Protein AF-A0A534AZS1-F1 (afdb_monomer_lite)

Sequence (103 aa):
MKNRDALLTLLVAGLLAGTAGAEPGHSFNQLSAAEQQATRAAVPRHARAKPARARRVLVFYRTEGYVHASIPFGNEALRRLGEVTGAYSADTSEDLDALSPGY

Foldseek 3Di:
DDDDDPPDDPDDPDDPPPPPDQDWDDDADADDPVLLVVLLVPADQADPDDAPDEAEEEAEDEDRPDDDNCVNVVQSNVQSNCVRHVNYHYDYDPDPCVVDPPD

Structure (mmCIF, N/CA/C/O backbone):
data_AF-A0A534AZS1-F1
#
_entry.id   AF-A0A534AZS1-F1
#
loop_
_atom_site.group_PDB
_atom_site.id
_atom_site.type_symbol
_atom_site.label_atom_id
_atom_site.label_alt_id
_atom_site.label_comp_id
_atom_site.label_asym_id
_atom_site.label_entity_id
_atom_site.label_seq_id
_atom_site.pdbx_PDB_ins_code
_atom_site.Cartn_x
_atom_site.Cartn_y
_atom_site.Cartn_z
_atom_site.occupancy
_atom_site.B_iso_or_equiv
_atom_site.auth_seq_id
_atom_site.auth_comp_id
_atom_site.auth_asym_id
_atom_site.auth_atom_id
_atom_site.pdbx_PDB_model_num
ATOM 1 N N . MET A 1 1 ? 49.862 -28.509 -47.812 1.00 42.31 1 MET A N 1
ATOM 2 C CA . MET A 1 1 ? 48.455 -28.431 -48.265 1.00 42.31 1 MET A CA 1
ATOM 3 C C . MET A 1 1 ? 47.588 -28.416 -47.015 1.00 42.31 1 MET A C 1
ATOM 5 O O . MET A 1 1 ? 47.532 -29.428 -46.335 1.00 42.31 1 MET A O 1
ATOM 9 N N . LYS A 1 2 ? 47.080 -27.249 -46.605 1.00 49.88 2 LYS A N 1
ATOM 10 C CA . LYS A 1 2 ? 46.554 -27.000 -45.252 1.00 49.88 2 LYS A CA 1
ATOM 11 C C . LYS A 1 2 ? 45.339 -26.083 -45.353 1.00 49.88 2 LYS A C 1
ATOM 13 O O . LYS A 1 2 ? 45.530 -24.881 -45.222 1.00 49.88 2 LYS A O 1
ATOM 18 N N . ASN A 1 3 ? 44.156 -26.624 -45.676 1.00 58.66 3 ASN A N 1
ATOM 19 C CA . ASN A 1 3 ? 42.881 -25.880 -45.765 1.00 58.66 3 ASN A CA 1
ATOM 20 C C . ASN A 1 3 ? 41.762 -26.680 -46.466 1.00 58.66 3 ASN A C 1
ATOM 22 O O . ASN A 1 3 ? 41.572 -26.503 -47.666 1.00 58.66 3 ASN A O 1
ATOM 26 N N . ARG A 1 4 ? 40.983 -27.509 -45.744 1.00 55.75 4 ARG A N 1
ATOM 27 C CA . ARG A 1 4 ? 39.659 -27.977 -46.232 1.00 55.75 4 ARG A CA 1
ATOM 28 C C . ARG A 1 4 ? 38.547 -28.110 -45.175 1.00 55.75 4 ARG A C 1
ATOM 30 O O . ARG A 1 4 ? 37.406 -28.292 -45.573 1.00 55.75 4 ARG A O 1
ATOM 37 N N . ASP A 1 5 ? 38.814 -27.923 -43.881 1.00 50.16 5 ASP A N 1
ATOM 38 C CA . ASP A 1 5 ? 37.826 -28.302 -42.847 1.00 50.16 5 ASP A CA 1
ATOM 39 C C . ASP A 1 5 ? 36.973 -27.144 -42.292 1.00 50.16 5 ASP A C 1
ATOM 41 O O . ASP A 1 5 ? 36.207 -27.329 -41.353 1.00 50.16 5 ASP A O 1
ATOM 45 N N . ALA A 1 6 ? 37.060 -25.940 -42.861 1.00 49.44 6 ALA A N 1
ATOM 46 C CA . ALA A 1 6 ? 36.370 -24.753 -42.338 1.00 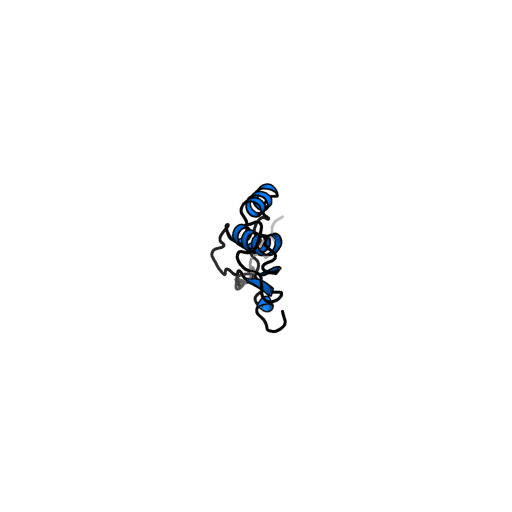49.44 6 ALA A CA 1
ATOM 47 C C . ALA A 1 6 ? 35.065 -24.409 -43.083 1.00 49.44 6 ALA A C 1
ATOM 49 O O . ALA A 1 6 ? 34.741 -23.235 -43.245 1.00 49.44 6 ALA A O 1
ATOM 50 N N . LEU A 1 7 ? 34.332 -25.406 -43.585 1.00 45.78 7 LEU A N 1
ATOM 51 C CA . LEU A 1 7 ? 33.140 -25.160 -44.402 1.00 45.78 7 LEU A CA 1
ATOM 52 C C . LEU A 1 7 ? 31.986 -26.117 -44.078 1.00 45.78 7 LEU A C 1
ATOM 54 O O . LEU A 1 7 ? 31.475 -26.760 -44.984 1.00 45.78 7 LEU A O 1
ATOM 58 N N . LEU A 1 8 ? 31.584 -26.261 -42.808 1.00 45.31 8 LEU A N 1
ATOM 59 C CA . LEU A 1 8 ? 30.370 -27.034 -42.479 1.00 45.31 8 LEU A CA 1
ATOM 60 C C . LEU A 1 8 ? 29.735 -26.746 -41.103 1.00 45.31 8 LEU A C 1
ATOM 62 O O . LEU A 1 8 ? 29.069 -27.606 -40.537 1.00 45.31 8 LEU A O 1
ATOM 66 N N . THR A 1 9 ? 29.868 -25.525 -40.576 1.00 45.56 9 THR A N 1
ATOM 67 C CA . THR A 1 9 ? 29.269 -25.146 -39.274 1.00 45.56 9 THR A CA 1
ATOM 68 C C . THR A 1 9 ? 28.426 -23.874 -39.351 1.00 45.56 9 THR A C 1
ATOM 70 O O . THR A 1 9 ? 28.476 -23.023 -38.470 1.00 45.56 9 THR A O 1
ATOM 73 N N . LEU A 1 10 ? 27.642 -23.712 -40.419 1.00 47.00 10 LEU A N 1
ATOM 74 C CA . LEU A 1 10 ? 26.768 -22.549 -40.565 1.00 47.00 10 LEU A CA 1
ATOM 75 C C . LEU A 1 10 ? 25.432 -22.925 -41.214 1.00 47.00 10 LEU A C 1
ATOM 77 O O . LEU A 1 10 ? 25.214 -22.541 -42.355 1.00 47.00 10 LEU A O 1
ATOM 81 N N . LEU A 1 11 ? 24.541 -23.676 -40.542 1.00 50.25 11 LEU A N 1
ATOM 82 C CA . LEU A 1 11 ? 23.141 -23.715 -41.015 1.00 50.25 11 LEU A CA 1
ATOM 83 C C . LEU A 1 11 ? 22.007 -24.155 -40.066 1.00 50.25 11 LEU A C 1
ATOM 85 O O . LEU A 1 11 ? 20.930 -24.455 -40.566 1.00 50.25 11 LEU A O 1
ATOM 89 N N . VAL A 1 12 ? 22.135 -24.167 -38.734 1.00 50.69 12 VAL A N 1
ATOM 90 C CA . VAL A 1 12 ? 20.942 -24.424 -37.886 1.00 50.69 12 VAL A CA 1
ATOM 91 C C . VAL A 1 12 ? 20.938 -23.551 -36.629 1.00 50.69 12 VAL A C 1
ATOM 93 O O . VAL A 1 12 ? 21.023 -24.040 -35.509 1.00 50.69 12 VAL A O 1
ATOM 96 N N . ALA A 1 13 ? 20.834 -22.232 -36.804 1.00 51.06 13 ALA A N 1
ATOM 97 C CA . ALA A 1 13 ? 20.332 -21.354 -35.745 1.00 51.06 13 ALA A CA 1
ATOM 98 C C . ALA A 1 13 ? 18.811 -21.275 -35.918 1.00 51.06 13 ALA A C 1
ATOM 100 O O . ALA A 1 13 ? 18.284 -20.423 -36.631 1.00 51.06 13 ALA A O 1
ATOM 101 N N . GLY A 1 14 ? 18.138 -22.287 -35.373 1.00 46.47 14 GLY A N 1
ATOM 102 C CA . GLY A 1 14 ? 16.702 -22.475 -35.481 1.00 46.47 14 GLY A CA 1
ATOM 103 C C . GLY A 1 14 ? 15.907 -21.303 -34.914 1.00 46.47 14 GLY A C 1
ATOM 104 O O . GLY A 1 14 ? 16.257 -20.716 -33.891 1.00 46.47 14 GLY A O 1
ATOM 105 N N . LEU A 1 15 ? 14.804 -21.024 -35.606 1.00 52.84 15 LEU A N 1
ATOM 106 C CA . LEU A 1 15 ? 13.603 -20.368 -35.108 1.00 52.84 15 LEU A CA 1
ATOM 107 C C . LEU A 1 15 ? 13.297 -20.785 -33.659 1.00 52.84 15 LEU A C 1
ATOM 109 O O . LEU A 1 15 ? 12.647 -21.796 -33.412 1.00 52.84 15 LEU A O 1
ATOM 113 N N . LEU A 1 16 ? 13.714 -19.961 -32.711 1.00 49.50 16 LEU A N 1
ATOM 114 C CA . LEU A 1 16 ? 13.094 -19.838 -31.399 1.00 49.50 16 LEU A CA 1
ATOM 115 C C . LEU A 1 16 ? 12.916 -18.341 -31.149 1.00 49.50 16 LEU A C 1
ATOM 117 O O . LEU A 1 16 ? 13.531 -17.752 -30.265 1.00 49.50 16 LEU A O 1
ATOM 121 N N . ALA A 1 17 ? 12.064 -17.711 -31.963 1.00 52.44 17 ALA A N 1
ATOM 122 C CA . ALA A 1 17 ? 11.340 -16.534 -31.506 1.00 52.44 17 ALA A CA 1
ATOM 123 C C . ALA A 1 17 ? 10.394 -17.036 -30.410 1.00 52.44 17 ALA A C 1
ATOM 125 O O . ALA A 1 17 ? 9.245 -17.388 -30.671 1.00 52.44 17 ALA A O 1
ATOM 126 N N . GLY A 1 18 ? 10.946 -17.199 -29.206 1.00 47.22 18 GLY A N 1
ATOM 127 C CA . GLY A 1 18 ? 10.170 -17.499 -28.022 1.00 47.22 18 GLY A CA 1
ATOM 128 C C . GLY A 1 18 ? 9.064 -16.463 -27.932 1.00 47.22 18 GLY A C 1
ATOM 129 O O . GLY A 1 18 ? 9.311 -15.263 -28.051 1.00 47.22 18 GLY A O 1
ATOM 130 N N . THR A 1 19 ? 7.835 -16.934 -27.768 1.00 49.91 19 THR A N 1
ATOM 131 C CA . THR A 1 19 ? 6.753 -16.112 -27.252 1.00 49.91 19 THR A CA 1
ATOM 132 C C . THR A 1 19 ? 7.245 -15.547 -25.926 1.00 49.91 19 THR A C 1
ATOM 134 O O . THR A 1 19 ? 7.255 -16.258 -24.923 1.00 49.91 19 THR A O 1
ATOM 137 N N . ALA A 1 20 ? 7.724 -14.305 -25.924 1.00 45.28 20 ALA A N 1
ATOM 138 C CA . ALA A 1 20 ? 7.939 -13.571 -24.694 1.00 45.28 20 ALA A CA 1
ATOM 139 C C . ALA A 1 20 ? 6.546 -13.325 -24.107 1.00 45.28 20 ALA A C 1
ATOM 141 O O . ALA A 1 20 ? 5.895 -12.326 -24.406 1.00 45.28 20 ALA A O 1
ATOM 142 N N . GLY A 1 21 ? 6.044 -14.299 -23.345 1.00 50.44 21 GLY A N 1
ATOM 143 C CA . GLY A 1 21 ? 5.040 -14.006 -22.339 1.00 50.44 21 GLY A CA 1
ATOM 144 C C . GLY A 1 21 ? 5.636 -12.931 -21.439 1.00 50.44 21 GLY A C 1
ATOM 145 O O . GLY A 1 21 ? 6.822 -12.985 -21.119 1.00 50.44 21 GLY A O 1
ATOM 146 N N . ALA A 1 22 ? 4.857 -11.906 -21.107 1.00 45.59 22 ALA A N 1
ATOM 147 C CA . ALA A 1 22 ? 5.277 -10.950 -20.098 1.00 45.59 22 ALA A CA 1
ATOM 148 C C . ALA A 1 22 ? 5.516 -11.734 -18.801 1.00 45.59 22 ALA A C 1
ATOM 150 O O . ALA A 1 22 ? 4.561 -12.240 -18.214 1.00 45.59 22 ALA A O 1
ATOM 151 N N . GLU A 1 23 ? 6.779 -11.894 -18.405 1.00 52.34 23 GLU A N 1
ATOM 152 C CA . GLU A 1 23 ? 7.138 -12.552 -17.151 1.00 52.34 23 GLU A CA 1
ATOM 153 C C . GLU A 1 23 ? 6.486 -11.764 -15.998 1.00 52.34 23 GLU A C 1
ATOM 155 O O . GLU A 1 23 ? 6.748 -10.563 -15.856 1.00 52.34 23 GLU A O 1
ATOM 160 N N . PRO A 1 24 ? 5.599 -12.382 -15.197 1.00 59.09 24 PRO A N 1
ATOM 161 C CA . PRO A 1 24 ? 5.116 -11.772 -13.968 1.00 59.09 24 PRO A CA 1
ATOM 162 C C . PRO A 1 24 ? 6.294 -11.606 -13.004 1.00 59.09 24 PRO A C 1
ATOM 164 O O . PRO A 1 24 ? 7.078 -12.536 -12.828 1.00 59.09 24 PRO A O 1
ATOM 167 N N . GLY A 1 25 ? 6.406 -10.444 -12.363 1.00 61.22 25 GLY A N 1
ATOM 168 C CA . GLY A 1 25 ? 7.446 -10.191 -11.368 1.00 61.22 25 GLY A CA 1
ATOM 169 C C . GLY A 1 25 ? 8.189 -8.892 -11.626 1.00 61.22 25 GLY A C 1
ATOM 170 O O . GLY A 1 25 ? 9.245 -8.886 -12.261 1.00 61.22 25 GLY A O 1
ATOM 171 N N . HIS A 1 26 ? 7.668 -7.776 -11.117 1.00 69.06 26 HIS A N 1
ATOM 172 C CA . HIS A 1 26 ? 8.408 -6.517 -11.160 1.00 69.06 26 HIS A CA 1
ATOM 173 C C . HIS A 1 26 ? 9.257 -6.385 -9.906 1.00 69.06 26 HIS A C 1
ATOM 175 O O . HIS A 1 26 ? 8.775 -6.049 -8.826 1.00 69.06 26 HIS A O 1
ATOM 181 N N . SER A 1 27 ? 10.562 -6.608 -10.057 1.00 68.75 27 SER A N 1
ATOM 182 C CA . SER A 1 27 ? 11.514 -6.319 -8.989 1.00 68.75 27 SER A CA 1
ATOM 183 C C . SER A 1 27 ? 11.771 -4.815 -8.923 1.00 68.75 27 SER A C 1
ATOM 185 O O . SER A 1 27 ? 12.561 -4.266 -9.691 1.00 68.75 27 SER A O 1
ATOM 187 N N . PHE A 1 28 ? 11.120 -4.136 -7.983 1.00 81.81 28 PHE A N 1
ATOM 188 C CA . PHE A 1 28 ? 11.481 -2.768 -7.617 1.00 81.81 28 PHE A CA 1
ATOM 189 C C . PHE A 1 28 ? 12.690 -2.772 -6.683 1.00 81.81 28 PHE A C 1
ATOM 191 O O . PHE A 1 28 ? 12.866 -3.686 -5.875 1.00 81.81 28 PHE A O 1
ATOM 198 N N . ASN A 1 29 ? 13.485 -1.702 -6.726 1.00 84.19 29 ASN A N 1
ATOM 199 C CA . ASN A 1 29 ? 14.439 -1.447 -5.653 1.00 84.19 29 ASN A CA 1
ATOM 200 C C . ASN A 1 29 ? 13.679 -1.321 -4.329 1.00 84.19 29 ASN A C 1
ATOM 202 O O . ASN A 1 29 ? 12.644 -0.652 -4.251 1.00 84.19 29 ASN A O 1
ATOM 206 N N . GLN A 1 30 ? 14.207 -1.950 -3.282 1.00 85.75 30 GLN A N 1
ATOM 207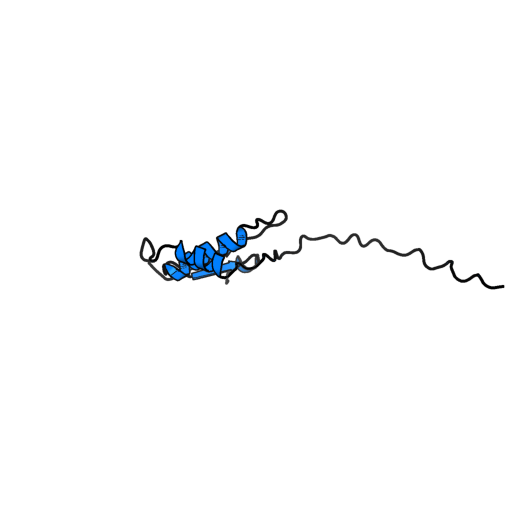 C CA . GLN A 1 30 ? 13.673 -1.750 -1.944 1.00 85.75 30 GLN A CA 1
ATOM 208 C C . GLN A 1 30 ? 13.869 -0.294 -1.523 1.00 85.75 30 GLN A C 1
ATOM 210 O O . GLN A 1 30 ? 14.909 0.308 -1.798 1.00 85.75 30 GLN A O 1
ATOM 215 N N . LEU A 1 31 ? 12.874 0.253 -0.823 1.00 94.69 31 LEU A N 1
ATOM 216 C CA . LEU A 1 31 ? 12.994 1.575 -0.222 1.00 94.69 31 LEU A CA 1
ATOM 217 C C . LEU A 1 31 ? 14.144 1.584 0.782 1.00 94.69 31 LEU A C 1
ATOM 219 O O . LEU A 1 31 ? 14.248 0.694 1.635 1.00 94.69 31 LEU A O 1
ATOM 223 N N . SER A 1 32 ? 14.961 2.627 0.727 1.00 97.19 32 SER A N 1
ATOM 224 C CA . SER A 1 32 ? 15.987 2.894 1.727 1.00 97.19 32 SER A CA 1
ATOM 225 C C . SER A 1 32 ? 15.375 3.057 3.122 1.00 97.19 32 SER A C 1
ATOM 227 O O . SER A 1 32 ? 14.201 3.398 3.291 1.00 97.19 32 SER A O 1
ATOM 229 N N . ALA A 1 33 ? 16.194 2.875 4.161 1.00 97.19 33 ALA A N 1
ATOM 230 C CA . ALA A 1 33 ? 15.758 3.107 5.538 1.00 97.19 33 ALA A CA 1
ATOM 231 C C . ALA A 1 33 ? 15.248 4.546 5.754 1.00 97.19 33 ALA A C 1
ATOM 233 O O . ALA A 1 33 ? 14.298 4.757 6.505 1.00 97.19 33 ALA A O 1
ATOM 234 N N . ALA A 1 34 ? 15.846 5.526 5.066 1.00 98.06 34 ALA A N 1
ATOM 235 C CA . ALA A 1 34 ? 15.421 6.920 5.124 1.00 98.06 34 ALA A CA 1
ATOM 236 C C . ALA A 1 34 ? 14.020 7.119 4.521 1.00 98.06 34 ALA A C 1
ATOM 238 O O . ALA A 1 34 ? 13.185 7.779 5.135 1.00 98.06 34 ALA A O 1
ATOM 239 N N . GLU A 1 35 ? 13.729 6.506 3.371 1.00 98.06 35 GLU A N 1
ATOM 240 C CA . GLU A 1 35 ? 12.405 6.564 2.733 1.00 98.06 35 GLU A CA 1
ATOM 241 C C . GLU A 1 35 ? 11.338 5.857 3.578 1.00 98.06 35 GLU A C 1
ATOM 243 O O . GLU A 1 35 ? 10.264 6.413 3.809 1.00 98.06 35 GLU A O 1
ATOM 248 N N . GLN A 1 36 ? 11.645 4.676 4.126 1.00 97.25 36 GLN A N 1
ATOM 249 C CA . GLN A 1 36 ? 10.736 3.975 5.042 1.00 97.25 36 GLN A CA 1
ATOM 250 C C . GLN A 1 36 ? 10.445 4.806 6.301 1.00 97.25 36 GLN A C 1
ATOM 252 O O . GLN A 1 36 ? 9.302 4.872 6.763 1.00 97.25 36 GLN A O 1
ATOM 257 N N . GLN A 1 37 ? 11.468 5.464 6.857 1.00 97.56 37 GLN A N 1
ATOM 258 C CA . GLN A 1 37 ? 11.315 6.320 8.030 1.00 97.56 37 GLN A CA 1
ATOM 259 C C . GLN A 1 37 ? 10.514 7.587 7.714 1.00 97.56 37 GLN A C 1
ATOM 261 O O . GLN A 1 37 ? 9.679 7.985 8.527 1.00 97.56 37 GLN A O 1
ATOM 266 N N . ALA A 1 38 ? 10.716 8.196 6.543 1.00 98.19 38 ALA A N 1
ATOM 267 C CA . ALA A 1 38 ? 9.921 9.334 6.089 1.00 98.19 38 ALA A CA 1
ATOM 268 C C . ALA A 1 38 ? 8.435 8.958 5.969 1.00 98.19 38 ALA A C 1
ATOM 270 O O . ALA A 1 38 ? 7.581 9.669 6.498 1.00 98.19 38 ALA A O 1
ATOM 271 N N . THR A 1 39 ? 8.123 7.794 5.386 1.00 97.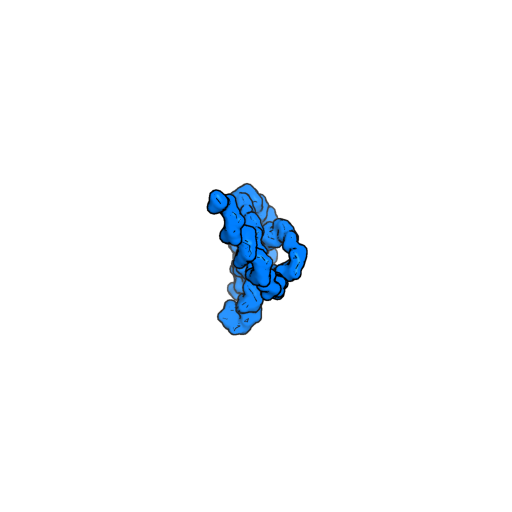81 39 THR A N 1
ATOM 272 C CA . THR A 1 39 ? 6.749 7.274 5.339 1.00 97.81 39 THR A CA 1
ATOM 273 C C . THR A 1 39 ? 6.184 7.045 6.741 1.00 97.81 39 THR A C 1
ATOM 275 O O . THR A 1 39 ? 5.077 7.494 7.038 1.00 97.81 39 THR A O 1
ATOM 278 N N . ARG A 1 40 ? 6.941 6.406 7.647 1.00 96.69 40 ARG A N 1
ATOM 279 C CA . ARG A 1 40 ? 6.507 6.194 9.041 1.00 96.69 40 ARG A CA 1
ATOM 280 C C . ARG A 1 40 ? 6.237 7.515 9.773 1.00 96.69 40 ARG A C 1
ATOM 282 O O . ARG A 1 40 ? 5.315 7.578 10.579 1.00 96.69 40 ARG A O 1
ATOM 289 N N . ALA A 1 41 ? 7.029 8.554 9.521 1.00 97.75 41 ALA A N 1
ATOM 290 C CA . ALA A 1 41 ? 6.841 9.869 10.130 1.00 97.75 41 ALA A CA 1
ATOM 291 C C . ALA A 1 41 ? 5.617 10.617 9.571 1.00 97.75 41 ALA A C 1
ATOM 293 O O . ALA A 1 41 ? 5.018 11.418 10.288 1.00 97.75 41 ALA A O 1
ATOM 294 N N . ALA A 1 42 ? 5.247 10.355 8.314 1.00 98.00 42 ALA A N 1
ATOM 295 C CA . ALA A 1 42 ? 4.127 11.003 7.640 1.00 98.00 42 ALA A CA 1
ATOM 296 C C . ALA A 1 42 ? 2.756 10.390 7.980 1.00 98.00 42 ALA A C 1
ATOM 298 O O . ALA A 1 42 ? 1.739 11.080 7.880 1.00 98.00 42 ALA A O 1
ATOM 299 N N . VAL A 1 43 ? 2.693 9.110 8.369 1.00 97.25 43 VAL A N 1
ATOM 300 C CA . VAL A 1 43 ? 1.412 8.472 8.713 1.00 97.25 43 VAL A CA 1
ATOM 301 C C . VAL A 1 43 ? 0.847 8.986 10.049 1.00 97.25 43 VAL A C 1
ATOM 303 O O . VAL A 1 43 ? 1.604 9.295 10.974 1.00 97.25 43 VAL A O 1
ATOM 306 N N . PRO A 1 44 ? -0.490 9.056 10.208 1.00 97.12 44 PRO A N 1
ATOM 307 C CA . PRO A 1 44 ? -1.109 9.403 11.483 1.00 97.12 44 PRO A CA 1
ATOM 308 C C . PRO A 1 44 ? -0.728 8.419 12.592 1.00 97.12 44 PRO A C 1
ATOM 310 O O . PRO A 1 44 ? -0.607 7.219 12.360 1.00 97.12 44 PRO A O 1
ATOM 313 N N . ARG A 1 45 ? -0.627 8.912 13.831 1.00 95.94 45 ARG A N 1
ATOM 314 C CA . ARG A 1 45 ? -0.308 8.072 15.002 1.00 95.94 45 ARG A CA 1
ATOM 315 C C . ARG A 1 45 ? -1.454 7.159 15.440 1.00 95.94 45 ARG A C 1
ATOM 317 O O . ARG A 1 45 ? -1.213 6.168 16.117 1.00 95.94 45 ARG A O 1
ATOM 324 N N . HIS A 1 46 ? -2.692 7.501 15.084 1.00 94.75 46 HIS A N 1
ATOM 325 C CA . HIS A 1 46 ? -3.893 6.765 15.473 1.00 94.75 46 HIS A CA 1
ATOM 326 C C . HIS A 1 46 ? -4.900 6.735 14.328 1.00 94.75 46 HIS A C 1
ATOM 328 O O . HIS A 1 46 ? -4.974 7.668 13.524 1.00 94.75 46 HIS A O 1
ATOM 334 N N . ALA A 1 47 ? -5.698 5.671 14.269 1.00 94.88 47 ALA A N 1
ATOM 335 C CA . ALA A 1 47 ? -6.789 5.578 13.312 1.00 94.88 47 ALA A CA 1
ATOM 336 C C . ALA A 1 47 ? -7.830 6.674 13.583 1.00 94.88 47 ALA A C 1
ATOM 338 O O . ALA A 1 47 ? -8.187 6.937 14.731 1.00 94.88 47 ALA A O 1
ATOM 339 N N . ARG A 1 48 ? -8.371 7.279 12.518 1.00 93.94 48 ARG A N 1
ATOM 340 C CA . ARG A 1 48 ? -9.440 8.290 12.631 1.00 93.94 48 ARG A CA 1
ATOM 341 C C . ARG A 1 48 ? -10.703 7.737 13.305 1.00 93.94 48 ARG A C 1
ATOM 343 O O . ARG A 1 48 ? -11.430 8.484 13.949 1.00 93.94 48 ARG A O 1
ATOM 350 N N . ALA A 1 49 ? -10.971 6.445 13.135 1.00 94.62 49 ALA A N 1
ATOM 351 C CA . ALA A 1 49 ? -12.079 5.736 13.758 1.00 94.62 49 ALA A CA 1
ATOM 352 C C . ALA A 1 49 ? -11.605 4.369 14.260 1.00 94.62 49 ALA A C 1
ATOM 354 O O . ALA A 1 49 ? -10.739 3.743 13.645 1.00 94.62 49 ALA A O 1
ATOM 355 N N . LYS A 1 50 ? -12.198 3.894 15.359 1.00 93.75 50 LYS A N 1
ATOM 356 C CA . LYS A 1 50 ? -11.901 2.572 15.916 1.00 93.75 50 LYS A CA 1
ATOM 357 C C . LYS A 1 50 ? -12.455 1.476 14.990 1.00 93.75 50 LYS A C 1
ATOM 359 O O . LYS A 1 50 ? -13.660 1.481 14.729 1.00 93.75 50 LYS A O 1
ATOM 364 N N . PRO A 1 51 ? -11.634 0.519 14.519 1.00 94.75 51 PRO A N 1
ATOM 365 C CA . PRO A 1 51 ? -12.137 -0.621 13.759 1.00 94.75 51 PRO A CA 1
ATOM 366 C C . PRO A 1 51 ? -13.118 -1.453 14.593 1.00 94.75 51 PRO A C 1
ATOM 368 O O . PRO A 1 51 ? -12.839 -1.782 15.745 1.00 94.75 51 PRO A O 1
ATOM 371 N N . ALA A 1 52 ? -14.258 -1.831 14.007 1.00 96.56 52 ALA A N 1
ATOM 372 C CA . ALA A 1 52 ? -15.255 -2.672 14.679 1.00 96.56 52 ALA A CA 1
ATOM 373 C C . ALA A 1 52 ? -14.779 -4.123 14.899 1.00 96.56 52 ALA A C 1
ATOM 375 O O . ALA A 1 52 ? -15.263 -4.812 15.790 1.00 96.56 52 ALA A O 1
ATOM 376 N N . ARG A 1 53 ? -13.837 -4.588 14.071 1.00 96.94 53 ARG A N 1
ATOM 377 C CA . ARG A 1 53 ? -13.178 -5.900 14.143 1.00 96.94 53 ARG A CA 1
ATOM 378 C C . ARG A 1 53 ? -11.803 -5.817 13.486 1.00 96.94 53 ARG A C 1
ATOM 380 O O . ARG A 1 53 ? -11.578 -4.895 12.699 1.00 96.94 53 ARG A O 1
ATOM 387 N N . ALA A 1 54 ? -10.927 -6.782 13.765 1.00 96.19 54 ALA A N 1
ATOM 388 C CA . ALA A 1 54 ? -9.653 -6.917 13.062 1.00 96.19 54 ALA A CA 1
ATOM 389 C C . ALA A 1 54 ? -9.883 -7.059 11.548 1.00 96.19 54 ALA A C 1
ATOM 391 O O . ALA A 1 54 ? -10.837 -7.712 11.112 1.00 96.19 54 ALA A O 1
ATOM 392 N N . ARG A 1 55 ? -9.034 -6.409 10.749 1.00 96.00 55 ARG A N 1
ATOM 393 C CA . ARG A 1 55 ? -9.134 -6.380 9.286 1.00 96.00 55 ARG A CA 1
ATOM 394 C C . ARG A 1 55 ? -7.775 -6.716 8.697 1.00 96.00 55 ARG A C 1
ATOM 396 O O . ARG A 1 55 ? -6.776 -6.149 9.135 1.00 96.00 55 ARG A O 1
ATOM 403 N N . ARG A 1 56 ? -7.778 -7.578 7.688 1.00 95.06 56 ARG A N 1
ATOM 404 C CA . ARG A 1 56 ? -6.629 -7.864 6.833 1.00 95.06 56 ARG A CA 1
ATOM 405 C C . ARG A 1 56 ? -6.937 -7.304 5.447 1.00 95.06 56 ARG A C 1
ATOM 407 O O . ARG A 1 56 ? -8.054 -7.475 4.960 1.00 95.06 56 ARG A O 1
ATOM 414 N N . VAL A 1 57 ? -5.997 -6.564 4.874 1.00 95.94 57 VAL A N 1
ATOM 415 C CA . VAL A 1 57 ? -6.126 -5.888 3.578 1.00 95.94 57 VAL A CA 1
ATOM 416 C C . VAL A 1 57 ? -5.068 -6.441 2.635 1.00 95.94 57 VAL A C 1
ATOM 418 O O . VAL A 1 57 ? -3.898 -6.508 2.9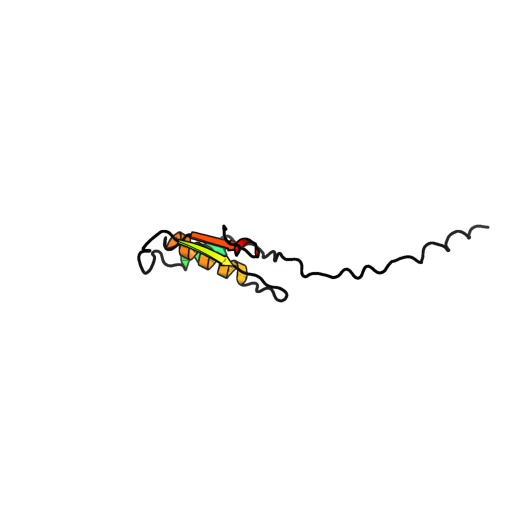95 1.00 95.94 57 VAL A O 1
ATOM 421 N N . LEU A 1 58 ? -5.473 -6.792 1.418 1.00 96.31 58 LEU A N 1
ATOM 422 C CA . LEU A 1 58 ? -4.542 -7.074 0.334 1.00 96.31 58 LEU A CA 1
ATOM 423 C C . LEU A 1 58 ? -4.306 -5.792 -0.471 1.00 96.31 58 LEU A C 1
ATOM 425 O O . LEU A 1 58 ? -5.237 -5.229 -1.047 1.00 96.31 58 LEU A O 1
ATOM 429 N N . VAL A 1 59 ? -3.058 -5.339 -0.513 1.00 95.81 59 VAL A N 1
ATOM 430 C CA . VAL A 1 59 ? -2.573 -4.286 -1.407 1.00 95.81 59 VAL A CA 1
ATOM 431 C C . VAL A 1 59 ? -2.038 -4.970 -2.661 1.00 95.81 59 VAL A C 1
ATOM 433 O O . VAL A 1 59 ? -0.870 -5.349 -2.741 1.00 95.81 59 VAL A O 1
ATOM 436 N N . PHE A 1 60 ? -2.933 -5.187 -3.619 1.00 94.81 60 PHE A N 1
ATOM 437 C CA . PHE A 1 60 ? -2.595 -5.837 -4.877 1.00 94.81 60 PHE A CA 1
ATOM 438 C C . PHE A 1 60 ? -2.065 -4.823 -5.897 1.00 94.81 60 PHE A C 1
ATOM 440 O O . PHE A 1 60 ? -2.686 -3.780 -6.116 1.00 94.81 60 PHE A O 1
ATOM 447 N N . TYR A 1 61 ? -0.946 -5.140 -6.544 1.00 92.50 61 TYR A N 1
ATOM 448 C CA . TYR A 1 61 ? -0.381 -4.351 -7.637 1.00 92.50 61 TYR A CA 1
ATOM 449 C C . TYR A 1 61 ? 0.050 -5.282 -8.768 1.00 92.50 61 TYR A C 1
ATOM 451 O O . TYR A 1 61 ? 0.766 -6.238 -8.535 1.00 92.50 61 TYR A O 1
ATOM 459 N N . ARG A 1 62 ? -0.347 -5.018 -10.012 1.00 91.12 62 ARG A N 1
ATOM 460 C CA . ARG A 1 62 ? 0.132 -5.786 -11.170 1.00 91.12 62 ARG A CA 1
ATOM 461 C C . ARG A 1 62 ? 0.222 -4.880 -12.382 1.00 91.12 62 ARG A C 1
ATOM 463 O O . ARG A 1 62 ? -0.677 -4.080 -12.633 1.00 91.12 62 ARG A O 1
ATOM 470 N N . THR A 1 63 ? 1.311 -5.007 -13.127 1.00 87.81 63 THR A N 1
ATOM 471 C CA . THR A 1 63 ? 1.562 -4.248 -14.354 1.00 87.81 63 THR A CA 1
ATOM 472 C C . THR A 1 63 ? 2.016 -5.200 -15.453 1.00 87.81 63 THR A C 1
ATOM 474 O O . THR A 1 63 ? 2.844 -6.067 -15.208 1.00 87.81 63 THR A O 1
ATOM 477 N N . GLU A 1 64 ? 1.496 -5.049 -16.670 1.00 84.62 64 GLU A N 1
ATOM 478 C CA . GLU A 1 64 ? 1.824 -5.917 -17.823 1.00 84.62 64 GLU A CA 1
ATOM 479 C C . GLU A 1 64 ? 2.521 -5.126 -18.948 1.00 84.62 64 GLU A C 1
ATOM 481 O O . GLU A 1 64 ? 2.487 -5.495 -20.117 1.00 84.62 64 GLU A O 1
ATOM 486 N N . GLY A 1 65 ? 3.145 -3.996 -18.595 1.00 83.38 65 GLY A N 1
ATOM 487 C CA . GLY A 1 65 ? 3.829 -3.115 -19.540 1.00 83.38 65 GLY A CA 1
ATOM 488 C C . GLY A 1 65 ? 4.659 -2.046 -18.837 1.00 83.38 65 GLY A C 1
ATOM 489 O O . GLY A 1 65 ? 5.851 -2.231 -18.614 1.00 83.38 65 GLY A O 1
ATOM 490 N N . TYR A 1 66 ? 4.037 -0.920 -18.475 1.00 84.81 66 TYR A N 1
ATOM 491 C CA . TYR A 1 66 ? 4.729 0.160 -17.766 1.00 84.81 66 TYR A CA 1
ATOM 492 C C . TYR A 1 66 ? 4.684 -0.024 -16.247 1.00 84.81 66 TYR A C 1
ATOM 494 O O . TYR A 1 66 ? 3.621 -0.209 -15.653 1.00 84.81 66 TYR A O 1
ATOM 502 N N . VAL A 1 67 ? 5.855 0.091 -15.628 1.00 88.44 67 VAL A N 1
ATOM 503 C CA . VAL A 1 67 ? 6.081 -0.159 -14.207 1.00 88.44 67 VAL A CA 1
ATOM 504 C C . VAL A 1 67 ? 6.348 1.171 -13.515 1.00 88.44 67 VAL A C 1
ATOM 506 O O . VAL A 1 67 ? 7.365 1.822 -13.753 1.00 88.44 67 VAL A O 1
ATOM 509 N N . HIS A 1 68 ? 5.423 1.598 -12.657 1.00 90.44 68 HIS A N 1
ATOM 510 C CA . HIS A 1 68 ? 5.561 2.874 -11.964 1.00 90.44 68 HIS A CA 1
ATOM 511 C C . HIS A 1 68 ? 6.587 2.749 -10.832 1.00 90.44 68 HIS A C 1
ATOM 513 O O . HIS A 1 68 ? 6.391 1.978 -9.893 1.00 90.44 68 HIS A O 1
ATOM 519 N N . ALA A 1 69 ? 7.637 3.574 -10.858 1.00 91.38 69 ALA A N 1
ATOM 520 C CA . ALA A 1 69 ? 8.646 3.617 -9.793 1.00 91.38 69 ALA A CA 1
ATOM 521 C C . ALA A 1 69 ? 8.066 3.993 -8.409 1.00 91.38 69 ALA A C 1
ATOM 523 O O . ALA A 1 69 ? 8.703 3.766 -7.385 1.00 91.38 69 ALA A O 1
ATOM 524 N N . SER A 1 70 ? 6.848 4.544 -8.366 1.00 94.19 70 SER A N 1
ATOM 525 C CA . SER A 1 70 ? 6.123 4.887 -7.139 1.00 94.19 70 SER A CA 1
ATOM 526 C C . SER A 1 70 ? 5.442 3.698 -6.447 1.00 94.19 70 SER A C 1
ATOM 528 O O . SER A 1 70 ? 5.011 3.848 -5.305 1.00 94.19 70 SER A O 1
ATOM 530 N N . ILE A 1 71 ? 5.339 2.527 -7.087 1.00 94.75 71 ILE A N 1
ATOM 531 C CA . ILE A 1 71 ? 4.686 1.337 -6.509 1.00 94.75 71 ILE A CA 1
ATOM 532 C C . ILE A 1 71 ? 5.257 0.951 -5.131 1.00 94.75 71 ILE A C 1
ATOM 534 O O . ILE A 1 71 ? 4.463 0.870 -4.190 1.00 94.75 71 ILE A O 1
ATOM 538 N N . PRO A 1 72 ? 6.586 0.787 -4.928 1.00 94.62 72 PRO A N 1
ATOM 539 C CA . PRO A 1 72 ? 7.120 0.439 -3.608 1.00 94.62 72 PRO A CA 1
ATOM 540 C C . PRO A 1 72 ? 6.790 1.490 -2.535 1.00 94.62 72 PRO A C 1
ATOM 542 O O . PRO A 1 72 ? 6.540 1.131 -1.385 1.00 94.62 72 PRO A O 1
ATOM 545 N N . PHE A 1 73 ? 6.708 2.774 -2.903 1.00 97.06 73 PHE A N 1
ATOM 546 C CA . PHE A 1 73 ? 6.312 3.851 -1.989 1.00 97.06 73 PHE A CA 1
ATOM 547 C C . PHE A 1 73 ? 4.840 3.749 -1.578 1.00 97.06 73 PHE A C 1
ATOM 549 O O . PHE A 1 73 ? 4.525 3.880 -0.396 1.00 97.06 73 PHE A O 1
ATOM 556 N N . GLY A 1 74 ? 3.939 3.487 -2.530 1.00 96.75 74 GLY A N 1
ATOM 557 C CA . GLY A 1 74 ? 2.514 3.290 -2.251 1.00 96.75 74 GLY A CA 1
ATOM 558 C C . GLY A 1 74 ? 2.257 2.065 -1.371 1.00 96.75 74 GLY A C 1
ATOM 559 O O . GLY A 1 74 ? 1.513 2.149 -0.391 1.00 96.75 74 GLY A O 1
ATOM 560 N N . ASN A 1 75 ? 2.938 0.958 -1.673 1.00 96.12 75 ASN A N 1
ATOM 561 C CA . ASN A 1 75 ? 2.879 -0.276 -0.892 1.00 96.12 75 ASN A CA 1
ATOM 562 C C . ASN A 1 75 ? 3.325 -0.041 0.559 1.00 96.12 75 ASN A C 1
ATOM 564 O O . ASN A 1 75 ? 2.604 -0.392 1.496 1.00 96.12 75 ASN A O 1
ATOM 568 N N . GLU A 1 76 ? 4.471 0.618 0.760 1.00 97.00 76 GLU A N 1
ATOM 569 C CA . GLU A 1 76 ? 4.970 0.957 2.097 1.00 97.00 76 GLU A CA 1
ATOM 570 C C . GLU A 1 76 ? 4.026 1.910 2.838 1.00 97.00 76 GLU A C 1
ATOM 572 O O . GLU A 1 76 ? 3.779 1.721 4.029 1.00 97.00 76 GLU A O 1
ATOM 577 N N . ALA A 1 77 ? 3.461 2.908 2.152 1.00 98.06 77 ALA A N 1
ATOM 578 C CA . ALA A 1 77 ? 2.536 3.861 2.755 1.00 98.06 77 ALA A CA 1
ATOM 579 C C . ALA A 1 77 ? 1.285 3.174 3.311 1.00 98.06 77 ALA A C 1
ATOM 581 O O . ALA A 1 77 ? 0.927 3.403 4.468 1.00 98.06 77 ALA A O 1
ATOM 582 N N . LEU A 1 78 ? 0.650 2.294 2.533 1.00 98.06 78 LEU A N 1
ATOM 583 C CA . LEU A 1 78 ? -0.529 1.549 2.983 1.00 98.06 78 LEU A CA 1
ATOM 584 C C . LEU A 1 78 ? -0.183 0.565 4.105 1.00 98.06 78 LEU A C 1
ATOM 586 O O . LEU A 1 78 ? -0.904 0.477 5.101 1.00 98.06 78 LEU A O 1
ATOM 590 N N . ARG A 1 79 ? 0.960 -0.117 4.002 1.00 97.19 79 ARG A N 1
ATOM 591 C CA . ARG A 1 79 ? 1.420 -1.041 5.039 1.00 97.19 79 ARG A CA 1
ATOM 592 C C . ARG A 1 79 ? 1.690 -0.327 6.366 1.00 97.19 79 ARG A C 1
ATOM 594 O O . ARG A 1 79 ? 1.176 -0.742 7.405 1.00 97.19 79 ARG A O 1
ATOM 601 N N . ARG A 1 80 ? 2.447 0.776 6.344 1.00 97.75 80 ARG A N 1
ATOM 602 C CA . ARG A 1 80 ? 2.756 1.583 7.538 1.00 97.75 80 ARG A CA 1
ATOM 603 C C . ARG A 1 80 ? 1.527 2.273 8.104 1.00 97.75 80 ARG A C 1
ATOM 605 O O . ARG A 1 80 ? 1.420 2.377 9.322 1.00 97.75 80 ARG A O 1
ATOM 612 N N . LEU A 1 81 ? 0.598 2.715 7.257 1.00 98.06 81 LEU A N 1
ATOM 613 C CA . LEU A 1 81 ? -0.654 3.313 7.705 1.00 98.06 81 LEU A CA 1
ATOM 614 C C . LEU A 1 81 ? -1.440 2.324 8.569 1.00 98.06 81 LEU A C 1
ATOM 616 O O . LEU A 1 81 ? -1.834 2.685 9.676 1.00 98.06 81 LEU A O 1
ATOM 620 N N . GLY A 1 82 ? -1.621 1.083 8.110 1.00 97.19 82 GLY A N 1
ATOM 621 C CA . GLY A 1 82 ? -2.267 0.032 8.900 1.00 97.19 82 GLY A CA 1
ATOM 622 C C . GLY A 1 82 ? -1.511 -0.281 10.196 1.00 97.19 82 GLY A C 1
ATOM 623 O O . GLY A 1 82 ? -2.104 -0.228 11.274 1.00 97.19 82 GLY A O 1
ATOM 624 N N . GLU A 1 83 ? -0.195 -0.511 10.092 1.00 96.56 83 GLU A N 1
ATOM 625 C CA . GLU A 1 83 ? 0.697 -0.860 11.212 1.00 96.56 83 GLU A CA 1
ATOM 626 C C . GLU A 1 83 ? 0.669 0.194 12.330 1.00 96.56 83 GLU A C 1
ATOM 628 O O . GLU A 1 83 ? 0.431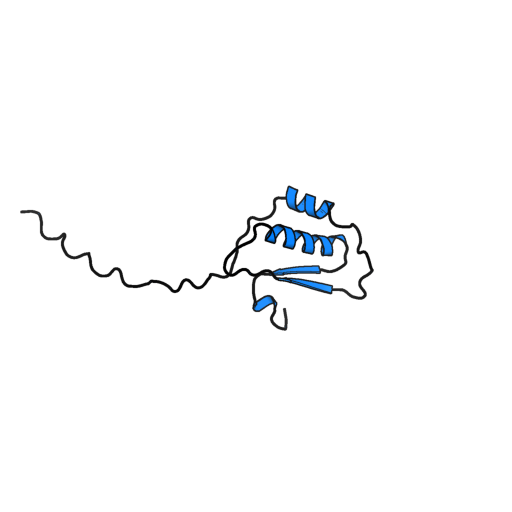 -0.136 13.488 1.00 96.56 83 GLU A O 1
ATOM 633 N N . VAL A 1 84 ? 0.901 1.466 11.992 1.00 97.81 84 VAL A N 1
ATOM 634 C CA . VAL A 1 84 ? 1.031 2.548 12.981 1.00 97.81 84 VAL A CA 1
ATOM 635 C C . VAL A 1 84 ? -0.320 2.919 13.583 1.00 97.81 84 VAL A C 1
ATOM 637 O O . VAL A 1 84 ? -0.412 3.168 14.783 1.00 97.81 84 VAL A O 1
ATOM 640 N N . THR A 1 85 ? -1.382 2.952 12.776 1.00 97.56 85 THR A N 1
ATOM 641 C CA . THR A 1 85 ? -2.704 3.364 13.271 1.00 97.56 85 THR A CA 1
ATOM 642 C C . THR A 1 85 ? -3.465 2.246 13.979 1.00 97.56 85 THR A C 1
ATOM 644 O O . THR A 1 85 ? -4.444 2.533 14.674 1.00 97.56 85 THR A O 1
ATOM 647 N N . GLY A 1 86 ? -3.066 0.986 13.775 1.00 96.56 86 GLY A N 1
ATOM 648 C CA . GLY A 1 86 ? -3.809 -0.194 14.213 1.00 96.56 86 GLY A CA 1
ATOM 649 C C . GLY A 1 86 ? -5.125 -0.410 13.456 1.00 96.56 86 GLY A C 1
ATOM 650 O O . GLY A 1 86 ? -5.974 -1.176 13.910 1.00 96.56 86 GLY A O 1
ATOM 651 N N . ALA A 1 87 ? -5.341 0.279 12.328 1.00 97.25 87 ALA A N 1
ATOM 652 C CA . ALA A 1 87 ? -6.601 0.210 11.589 1.00 97.25 87 ALA A CA 1
ATOM 653 C C . ALA A 1 87 ? -6.818 -1.146 10.889 1.00 97.25 87 ALA A C 1
ATOM 655 O O . ALA A 1 87 ? -7.958 -1.599 10.754 1.00 97.25 87 ALA A O 1
ATOM 656 N N . TYR A 1 88 ? -5.733 -1.762 10.416 1.00 97.56 88 TYR A N 1
ATOM 657 C CA . TYR A 1 88 ? -5.712 -3.035 9.695 1.00 97.56 88 TYR A CA 1
ATOM 658 C C . TYR A 1 88 ? -4.280 -3.586 9.621 1.00 97.56 88 TYR A C 1
ATOM 660 O O . TYR A 1 88 ? -3.319 -2.833 9.764 1.00 97.56 88 TYR A O 1
ATOM 668 N N . SER A 1 89 ? -4.138 -4.881 9.346 1.00 97.38 89 SER A N 1
ATOM 669 C CA . SER A 1 89 ? -2.904 -5.443 8.787 1.00 97.38 89 SER A CA 1
ATOM 670 C C . SER A 1 89 ? -2.984 -5.444 7.262 1.00 97.38 89 SER A C 1
ATOM 672 O O . SER A 1 89 ? -4.078 -5.540 6.697 1.00 97.38 89 SER A O 1
ATOM 674 N N . ALA A 1 90 ? -1.842 -5.308 6.594 1.00 97.06 90 ALA A N 1
ATOM 675 C CA . ALA A 1 90 ? -1.775 -5.296 5.141 1.00 97.06 90 ALA A CA 1
ATOM 676 C C . ALA A 1 90 ? -0.672 -6.213 4.624 1.00 97.06 90 ALA A C 1
ATOM 678 O O . ALA A 1 90 ? 0.457 -6.145 5.110 1.00 97.06 90 ALA A O 1
ATOM 679 N N . ASP A 1 91 ? -1.019 -6.987 3.603 1.00 94.56 91 ASP A N 1
ATOM 680 C CA . ASP A 1 91 ? -0.093 -7.756 2.781 1.00 94.56 91 ASP A CA 1
ATOM 681 C C . ASP A 1 91 ? -0.037 -7.126 1.391 1.00 94.56 91 ASP A C 1
ATOM 683 O O . ASP A 1 91 ? -1.033 -6.590 0.903 1.00 94.56 91 ASP A O 1
ATOM 687 N N . THR A 1 92 ? 1.124 -7.172 0.750 1.00 93.19 92 THR A N 1
ATOM 688 C CA . THR A 1 92 ? 1.324 -6.660 -0.609 1.00 93.19 92 THR A CA 1
ATOM 689 C C . THR A 1 92 ? 1.615 -7.829 -1.533 1.00 93.19 92 THR A C 1
ATOM 691 O O . THR A 1 92 ? 2.458 -8.656 -1.190 1.00 93.19 92 THR A O 1
ATOM 694 N N . SER A 1 93 ? 0.966 -7.892 -2.692 1.00 92.00 93 SER A N 1
ATOM 695 C CA . SER A 1 93 ? 1.210 -8.957 -3.669 1.00 92.00 93 SER A CA 1
ATOM 696 C C . SER A 1 93 ? 1.023 -8.457 -5.096 1.00 92.00 93 SER A C 1
ATOM 698 O O . S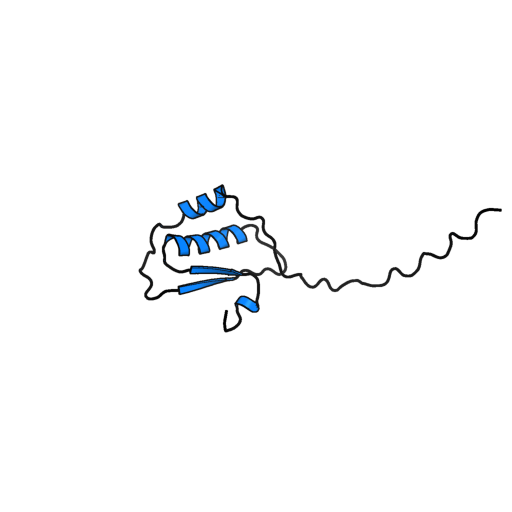ER A 1 93 ? 0.151 -7.629 -5.355 1.00 92.00 93 SER A O 1
ATOM 700 N N . GLU A 1 94 ? 1.806 -9.012 -6.014 1.00 91.25 94 GLU A N 1
ATOM 701 C CA . GLU A 1 94 ? 1.545 -8.963 -7.460 1.00 91.25 94 GLU A CA 1
ATOM 702 C C . GLU A 1 94 ? 1.066 -10.289 -8.042 1.00 91.25 94 GLU A C 1
ATOM 704 O O . GLU A 1 94 ? 0.666 -10.366 -9.208 1.00 91.25 94 GLU A O 1
ATOM 709 N N . ASP A 1 95 ? 1.077 -11.327 -7.212 1.00 90.12 95 ASP A N 1
ATOM 710 C CA . ASP A 1 95 ? 0.614 -12.648 -7.576 1.00 90.12 95 ASP A CA 1
ATOM 711 C C . ASP A 1 95 ? -0.915 -12.654 -7.653 1.00 90.12 95 ASP A C 1
ATOM 713 O O . ASP A 1 95 ? -1.598 -12.328 -6.675 1.00 90.12 95 ASP A O 1
ATOM 717 N N . LEU A 1 96 ? -1.452 -13.016 -8.823 1.00 90.00 96 LEU A N 1
ATOM 718 C CA . LEU A 1 96 ? -2.896 -13.143 -9.028 1.00 90.00 96 LEU A CA 1
ATOM 719 C C . LEU A 1 96 ? -3.504 -14.198 -8.105 1.00 90.00 96 LEU A C 1
ATOM 721 O O . LEU A 1 96 ? -4.671 -14.059 -7.740 1.00 90.00 96 LEU A O 1
ATOM 725 N N . ASP A 1 97 ? -2.727 -15.193 -7.676 1.00 91.06 97 ASP A N 1
ATOM 726 C CA . ASP A 1 97 ? -3.202 -16.217 -6.753 1.00 91.06 97 ASP A CA 1
ATOM 727 C C . ASP A 1 97 ? -3.601 -15.619 -5.396 1.00 91.06 97 ASP A C 1
ATOM 729 O O . ASP A 1 97 ? -4.477 -16.163 -4.725 1.00 91.06 97 ASP A O 1
ATOM 733 N N . ALA A 1 98 ? -3.075 -14.441 -5.030 1.00 91.50 98 ALA A N 1
ATOM 734 C CA . ALA A 1 98 ? -3.497 -13.715 -3.832 1.00 91.50 98 ALA A CA 1
ATOM 735 C C . ALA A 1 98 ? -4.956 -13.217 -3.892 1.00 91.50 98 ALA A C 1
ATOM 737 O O . ALA A 1 98 ? -5.534 -12.874 -2.861 1.00 91.50 98 ALA A O 1
ATOM 738 N N . LEU A 1 99 ? -5.566 -13.164 -5.082 1.00 91.62 99 LEU A N 1
ATOM 739 C CA . LEU A 1 99 ? -6.982 -12.825 -5.264 1.00 91.62 99 LEU A CA 1
ATOM 740 C C . LEU A 1 99 ? -7.900 -14.052 -5.198 1.00 91.62 99 LEU A C 1
ATOM 742 O O . LEU A 1 99 ? -9.125 -13.901 -5.209 1.00 91.62 99 LEU A O 1
ATOM 746 N N . SER A 1 100 ? -7.334 -15.258 -5.141 1.00 90.56 100 SER A N 1
ATOM 747 C CA . SER A 1 100 ? -8.117 -16.486 -5.088 1.00 90.56 100 SER A CA 1
ATOM 748 C C . SER A 1 100 ? -8.840 -16.634 -3.744 1.00 90.56 100 SER A C 1
ATOM 750 O O . SER A 1 100 ? -8.313 -16.248 -2.695 1.00 90.56 100 SER A O 1
ATOM 752 N N . PRO A 1 101 ? -10.047 -17.230 -3.727 1.00 84.38 101 PRO A N 1
ATOM 753 C CA . PRO A 1 101 ? -10.731 -17.546 -2.480 1.00 84.38 101 PRO A CA 1
ATOM 754 C C . PRO A 1 101 ? -9.862 -18.452 -1.591 1.00 84.38 101 PRO A C 1
ATOM 756 O O . PRO A 1 101 ? -9.508 -19.554 -2.000 1.00 84.38 101 PRO A O 1
ATOM 759 N N . GLY A 1 102 ? -9.553 -18.011 -0.367 1.00 72.50 102 GLY A N 1
ATOM 760 C CA . GLY A 1 102 ? -8.776 -18.789 0.613 1.00 72.50 102 GLY A CA 1
ATOM 761 C C . GLY A 1 102 ? -7.387 -18.239 0.956 1.00 72.50 102 GLY A C 1
ATOM 762 O O . GLY A 1 102 ? -6.708 -18.848 1.781 1.00 72.50 102 GLY A O 1
ATOM 763 N N . TYR A 1 103 ? -6.992 -17.107 0.366 1.00 61.25 103 TYR A N 1
ATOM 764 C CA . TYR A 1 103 ? -5.780 -16.352 0.710 1.00 61.25 103 TYR A CA 1
ATOM 765 C C . TYR A 1 103 ? -5.945 -15.443 1.949 1.00 61.25 103 TYR A C 1
ATOM 767 O O . TYR A 1 103 ? -7.051 -14.887 2.150 1.00 61.25 103 TYR A O 1
#

pLDDT: mean 82.48, std 19.45, range [42.31, 98.19]

Secondary structure (DSSP, 8-state):
----SSSS--S------------S---PPPPPHHHHHHHHHHS-SS-SS--SS--EEEEE---SS---TTHHHHHHHHHHHHHHHTS-EEEEE--GGGGSTT-

Radius of gyration: 24.72 Å; chains: 1; bounding box: 64×39×64 Å